Protein AF-A0A4Q1T9Y0-F1 (afdb_monomer)

Nearest PDB structures (foldseek):
  7oom-assembly1_B  TM=3.295E-01  e=4.538E+00  Trichonephila clavipes

Sequence (172 aa):
METASAEEPRERSEAGQNTQLIVLEKEHQRFYDKLRSKVEEFLKKQTGDKADSAAKYILLAPDLFVLFARLLQDKRVPTKSKAMAGVVVAYFLSPLDVMPEILLGPIGFLDDIILAAYALSRMMNEVDKHVLLEHWNGEADLLETVQELLKKAEELVDNKVLGTIKNLLNKK

Secondary structure (DSSP, 8-state):
-------------------------THHHHHHHHHHHHHHHHHHHHHGGGHHHHHHHHTHHHHHHHHHHHHHH-TTS-HHHHHHHHHHHHHHT-HHHHHHHHHHGGGTHHHHHHHHHHHHHHHTTTS-HHHHHHH---SS-HHHHHHHHHHHHHHHHHHHHHHHHHHHHT--

Foldseek 3Di:
DDDDDDDDDDDDDPPPDPPPPCPDDPPVVVVLVVVLVVLVVVLVVPPPPNSPVLNVQSSVLSQLLQLLVVLLVDPQQDPVLNVLSVVLNCCVVPPVLVVCCVPPPSVSCLVSSLSSLVSVVVSPVRGDPVSSVVRGDDPDDPVVSSVVSNVVVVVVCCVVVVVVVVVVVVPD

Radius of gyration: 23.86 Å; Cα contacts (8 Å, |Δi|>4): 96; chains: 1; bounding box: 34×90×77 Å

Structure (mmCIF, N/CA/C/O backbone):
data_AF-A0A4Q1T9Y0-F1
#
_entry.id   AF-A0A4Q1T9Y0-F1
#
loop_
_atom_site.group_PDB
_atom_site.id
_atom_site.type_symbol
_atom_site.label_atom_id
_atom_site.label_alt_id
_atom_site.label_comp_id
_atom_site.label_asym_id
_atom_site.label_entity_id
_atom_site.label_seq_id
_atom_site.pdbx_PDB_ins_code
_atom_site.Cartn_x
_atom_site.Cartn_y
_atom_site.Cartn_z
_atom_site.occupancy
_atom_site.B_iso_or_equiv
_atom_site.auth_seq_id
_atom_site.auth_comp_id
_atom_site.auth_asym_id
_atom_site.auth_atom_id
_atom_site.pdbx_PDB_model_num
ATOM 1 N N . MET A 1 1 ? 14.152 -50.726 55.655 1.00 41.22 1 MET A N 1
ATOM 2 C CA . MET A 1 1 ? 13.485 -50.813 54.340 1.00 41.22 1 MET A CA 1
ATOM 3 C C . MET A 1 1 ? 12.337 -49.820 54.378 1.00 41.22 1 MET A C 1
ATOM 5 O O . MET A 1 1 ? 11.237 -50.188 54.741 1.00 41.22 1 MET A O 1
ATOM 9 N N . GLU A 1 2 ? 12.560 -48.511 54.313 1.00 45.62 2 GLU A N 1
ATOM 10 C CA . GLU A 1 2 ? 13.298 -47.760 53.286 1.00 45.62 2 GLU A CA 1
ATOM 11 C C . GLU A 1 2 ? 12.720 -48.029 51.898 1.00 45.62 2 GLU A C 1
ATOM 13 O O . GLU A 1 2 ? 13.046 -49.029 51.273 1.00 45.62 2 GLU A O 1
ATOM 18 N N . THR A 1 3 ? 11.794 -47.170 51.480 1.00 43.53 3 THR A N 1
ATOM 19 C CA . THR A 1 3 ? 12.000 -46.288 50.325 1.00 43.53 3 THR A CA 1
ATOM 20 C C . THR A 1 3 ? 11.179 -45.020 50.550 1.00 43.53 3 THR A C 1
ATOM 22 O O . THR A 1 3 ? 9.958 -45.050 50.676 1.00 43.53 3 THR A O 1
ATOM 25 N N . ALA A 1 4 ? 11.891 -43.906 50.677 1.00 47.66 4 ALA A N 1
ATOM 26 C CA . ALA A 1 4 ? 11.356 -42.578 50.455 1.00 47.66 4 ALA A CA 1
ATOM 27 C C . ALA A 1 4 ? 11.192 -42.378 48.942 1.00 47.66 4 ALA A C 1
ATOM 29 O O . ALA A 1 4 ? 12.059 -42.791 48.172 1.00 47.66 4 ALA A O 1
ATOM 30 N N . SER A 1 5 ? 10.128 -41.708 48.511 1.00 47.19 5 SER A N 1
ATOM 31 C CA . SER A 1 5 ? 10.157 -40.983 47.244 1.00 47.19 5 SER A CA 1
ATOM 32 C C . SER A 1 5 ? 9.305 -39.732 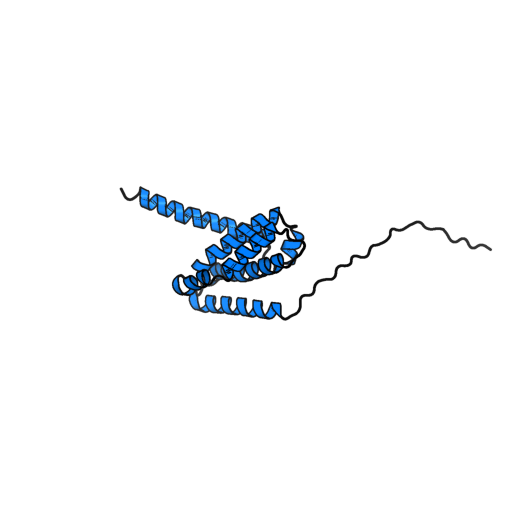47.391 1.00 47.19 5 SER A C 1
ATOM 34 O O . SER A 1 5 ? 8.177 -39.787 47.877 1.00 47.19 5 SER A O 1
ATOM 36 N N . ALA A 1 6 ? 9.949 -38.610 47.106 1.00 47.31 6 ALA A N 1
ATOM 37 C CA . ALA A 1 6 ? 9.545 -37.261 47.430 1.00 47.31 6 ALA A CA 1
ATOM 38 C C . ALA A 1 6 ? 8.305 -36.810 46.645 1.00 47.31 6 ALA A C 1
ATOM 40 O O . ALA A 1 6 ? 8.178 -37.078 45.453 1.00 47.31 6 ALA A O 1
ATOM 41 N N . GLU A 1 7 ? 7.426 -36.066 47.315 1.00 51.16 7 GLU A N 1
ATOM 42 C CA . GLU A 1 7 ? 6.517 -35.137 46.648 1.00 51.16 7 GLU A CA 1
ATOM 43 C C . GLU A 1 7 ? 7.344 -33.969 46.095 1.00 51.16 7 GLU A C 1
ATOM 45 O O . GLU A 1 7 ? 7.896 -33.176 46.859 1.00 51.16 7 GLU A O 1
ATOM 50 N N . GLU A 1 8 ? 7.428 -33.865 44.769 1.00 53.47 8 GLU A N 1
ATOM 51 C CA . GLU A 1 8 ? 7.891 -32.660 44.077 1.00 53.47 8 GLU A CA 1
ATOM 52 C C . GLU A 1 8 ? 6.714 -31.802 43.564 1.00 53.47 8 GLU A C 1
ATOM 54 O O . GLU A 1 8 ? 5.598 -32.305 43.386 1.00 53.47 8 GLU A O 1
ATOM 59 N N . PRO A 1 9 ? 6.923 -30.482 43.381 1.00 43.16 9 PRO A N 1
ATOM 60 C CA . PRO A 1 9 ? 5.871 -29.472 43.368 1.00 43.16 9 PRO A CA 1
ATOM 61 C C . PRO A 1 9 ? 5.271 -29.198 41.981 1.00 43.16 9 PRO A C 1
ATOM 63 O O . PRO A 1 9 ? 5.851 -29.462 40.937 1.00 43.16 9 PRO A O 1
ATOM 66 N N . ARG A 1 10 ? 4.092 -28.569 42.018 1.00 53.44 10 ARG A N 1
ATOM 67 C CA . ARG A 1 10 ? 3.258 -28.094 40.902 1.00 53.44 10 ARG A CA 1
ATOM 68 C C . ARG A 1 10 ? 4.036 -27.362 39.792 1.00 53.44 10 ARG A C 1
ATOM 70 O O . ARG A 1 10 ? 4.512 -26.252 40.024 1.00 53.44 10 ARG A O 1
ATOM 77 N N . GLU A 1 11 ? 3.937 -27.858 38.558 1.00 47.44 11 GLU A N 1
ATOM 78 C CA . GLU A 1 11 ? 4.193 -27.083 37.336 1.00 47.44 11 GLU A CA 1
ATOM 79 C C . GLU A 1 11 ? 2.941 -27.009 36.440 1.00 47.44 11 GLU A C 1
ATOM 81 O O . GLU A 1 11 ? 2.478 -27.973 35.841 1.00 47.44 11 GLU A O 1
ATOM 86 N N . ARG A 1 12 ? 2.336 -25.814 36.490 1.00 42.94 12 ARG A N 1
ATOM 87 C CA . ARG A 1 12 ? 1.710 -25.018 35.421 1.00 42.94 12 ARG A CA 1
ATOM 88 C C . ARG A 1 12 ? 1.217 -25.771 34.172 1.00 42.94 12 ARG A C 1
ATOM 90 O O . ARG A 1 12 ? 1.999 -26.260 33.372 1.00 42.94 12 ARG A O 1
ATOM 97 N N . SER A 1 13 ? -0.099 -25.712 33.937 1.00 46.12 13 SER A N 1
ATOM 98 C CA . SER A 1 13 ? -0.710 -26.154 32.681 1.00 46.12 13 SER A CA 1
ATOM 99 C C . SER A 1 13 ? -0.141 -25.373 31.493 1.00 46.12 13 SER A C 1
ATOM 101 O O . SER A 1 13 ? -0.436 -24.187 31.310 1.00 46.12 13 SER A O 1
ATOM 103 N N . GLU A 1 14 ? 0.644 -26.051 30.671 1.00 47.94 14 GLU A N 1
ATOM 104 C CA . GLU A 1 14 ? 1.028 -25.584 29.349 1.00 47.94 14 GLU A CA 1
ATOM 105 C C . GLU A 1 14 ? -0.174 -25.742 28.415 1.00 47.94 14 GLU A C 1
ATOM 107 O O . GLU A 1 14 ? -0.453 -26.805 27.863 1.00 47.94 14 GLU A O 1
ATOM 112 N N . ALA A 1 15 ? -0.929 -24.655 28.258 1.00 41.44 15 ALA A N 1
ATOM 113 C CA . ALA A 1 15 ? -1.828 -24.476 27.130 1.00 41.44 15 ALA A CA 1
ATOM 114 C C . ALA A 1 15 ? -0.967 -24.336 25.864 1.00 41.44 15 ALA A C 1
ATOM 116 O O . ALA A 1 15 ? -0.628 -23.231 25.438 1.00 41.44 15 ALA A O 1
ATOM 117 N N . GLY A 1 16 ? -0.558 -25.486 25.322 1.00 39.12 16 GLY A N 1
ATOM 118 C CA . GLY A 1 16 ? 0.176 -25.625 24.072 1.00 39.12 16 GLY A CA 1
ATOM 119 C C . GLY A 1 16 ? -0.582 -24.943 22.943 1.00 39.12 16 GLY A C 1
ATOM 120 O O . GLY A 1 16 ? -1.723 -25.273 22.621 1.00 39.12 16 GLY A O 1
ATOM 121 N N . GLN A 1 17 ? 0.071 -23.924 22.410 1.00 39.16 17 GLN A N 1
ATOM 122 C CA . GLN A 1 17 ? -0.456 -22.948 21.487 1.00 39.16 17 GLN A CA 1
ATOM 123 C C . GLN A 1 17 ? -0.874 -23.618 20.182 1.00 39.16 17 GLN A C 1
ATOM 125 O O . GLN A 1 17 ? -0.095 -24.263 19.483 1.00 39.16 17 GLN A O 1
ATOM 130 N N . ASN A 1 18 ? -2.145 -23.421 19.868 1.00 38.53 18 ASN A N 1
ATOM 131 C CA . ASN A 1 18 ? -2.803 -23.794 18.634 1.00 38.53 18 ASN A CA 1
ATOM 132 C C . ASN A 1 18 ? -2.348 -22.834 17.518 1.00 38.53 18 ASN A C 1
ATOM 134 O O . ASN A 1 18 ? -3.132 -22.027 17.026 1.00 38.53 18 ASN A O 1
ATOM 138 N N . THR A 1 19 ? -1.067 -22.862 17.150 1.00 42.31 19 THR A N 1
ATOM 139 C CA . THR A 1 19 ? -0.569 -22.129 15.982 1.00 42.31 19 THR A CA 1
ATOM 140 C C . THR A 1 19 ? -0.721 -23.042 14.779 1.00 42.31 19 THR A C 1
ATOM 142 O O . THR A 1 19 ? 0.228 -23.671 14.313 1.00 42.31 19 THR A O 1
ATOM 145 N N . GLN A 1 20 ? -1.955 -23.138 14.280 1.00 33.84 20 GLN A N 1
ATOM 146 C CA . GLN A 1 20 ? -2.166 -23.537 12.897 1.00 33.84 20 GLN A CA 1
ATOM 147 C C . GLN A 1 20 ? -1.491 -22.476 12.029 1.00 33.84 20 GLN A C 1
ATOM 149 O O . GLN A 1 20 ? -2.067 -21.431 11.739 1.00 33.84 20 GLN A O 1
ATOM 154 N N . LEU A 1 21 ? -0.235 -22.732 11.661 1.00 39.44 21 LEU A N 1
ATOM 155 C CA . LEU A 1 21 ? 0.394 -22.112 10.509 1.00 39.44 21 LEU A CA 1
ATOM 156 C C . LEU A 1 21 ? -0.559 -22.338 9.338 1.00 39.44 21 LEU A C 1
ATOM 158 O O . LEU A 1 21 ? -0.695 -23.459 8.845 1.00 39.44 21 LEU A O 1
ATOM 162 N N . ILE A 1 22 ? -1.256 -21.279 8.932 1.00 44.31 22 ILE A N 1
ATOM 163 C CA . ILE A 1 22 ? -2.024 -21.262 7.695 1.00 44.31 22 ILE A CA 1
ATOM 164 C C . ILE A 1 22 ? -0.984 -21.293 6.572 1.00 44.31 22 ILE A C 1
ATOM 166 O O . ILE A 1 22 ? -0.561 -20.268 6.046 1.00 44.31 22 ILE A O 1
ATOM 170 N N . VAL A 1 23 ? -0.508 -22.494 6.250 1.00 45.06 23 VAL A N 1
ATOM 171 C CA . VAL A 1 23 ? 0.246 -22.764 5.032 1.00 45.06 23 VAL A CA 1
ATOM 172 C C . VAL A 1 23 ? -0.753 -22.600 3.896 1.00 45.06 23 VAL A C 1
ATOM 174 O O . VAL A 1 23 ? -1.585 -23.473 3.654 1.00 45.06 23 VAL A O 1
ATOM 177 N N . LEU A 1 24 ? -0.725 -21.432 3.257 1.00 50.72 24 LEU A N 1
ATOM 178 C CA . LEU A 1 24 ? -1.627 -21.122 2.159 1.00 50.72 24 LEU A CA 1
ATOM 179 C C . LEU A 1 24 ? -1.365 -22.033 0.958 1.00 50.72 24 LEU A C 1
ATOM 181 O O . LEU A 1 24 ? -0.237 -22.314 0.550 1.00 50.72 24 LEU A O 1
ATOM 185 N N . GLU A 1 25 ? -2.481 -22.466 0.399 1.00 49.62 25 GLU A N 1
ATOM 186 C CA . GLU A 1 25 ? -2.636 -23.289 -0.782 1.00 49.62 25 GLU A CA 1
ATOM 187 C C . GLU A 1 25 ? -1.891 -22.688 -1.991 1.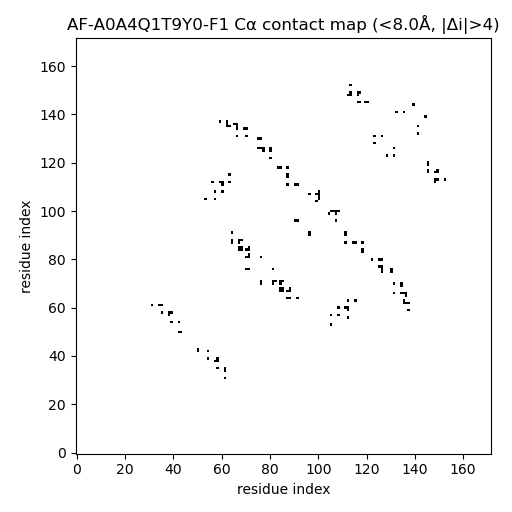00 49.62 25 GLU A C 1
ATOM 189 O O . GLU A 1 25 ? -2.043 -21.510 -2.327 1.00 49.62 25 GLU A O 1
ATOM 194 N N . LYS A 1 26 ? -1.078 -23.526 -2.653 1.00 46.28 26 LYS A N 1
ATOM 195 C CA . LYS A 1 26 ? -0.114 -23.215 -3.734 1.00 46.28 26 LYS A CA 1
ATOM 196 C C . LYS A 1 26 ? -0.692 -22.507 -4.974 1.00 46.28 26 LYS A C 1
ATOM 198 O O . LYS A 1 26 ? 0.048 -22.225 -5.916 1.00 46.28 26 LYS A O 1
ATOM 203 N N . GLU A 1 27 ? -1.996 -22.266 -5.031 1.00 47.31 27 GLU A N 1
ATOM 204 C CA . GLU A 1 27 ? -2.665 -21.701 -6.202 1.00 47.31 27 GLU A CA 1
ATOM 205 C C . GLU A 1 27 ? -2.526 -20.170 -6.284 1.00 47.31 27 GLU A C 1
ATOM 207 O O . GLU A 1 27 ? -2.294 -19.631 -7.366 1.00 47.31 27 GLU A O 1
ATOM 212 N N . HIS A 1 28 ? -2.539 -19.469 -5.143 1.00 49.53 28 HIS A N 1
ATOM 213 C CA . HIS A 1 28 ? -2.480 -18.001 -5.099 1.00 49.53 28 HIS A CA 1
ATOM 214 C C . HIS A 1 28 ? -1.084 -17.430 -5.397 1.00 49.53 28 HIS A C 1
ATOM 216 O O . HIS A 1 28 ? -0.976 -16.368 -6.010 1.00 49.53 28 HIS A O 1
ATOM 222 N N . GLN A 1 29 ? -0.013 -18.156 -5.045 1.00 55.81 29 GLN A N 1
ATOM 223 C CA . GLN A 1 29 ? 1.364 -17.788 -5.414 1.00 55.81 29 GLN A CA 1
ATOM 224 C C . GLN A 1 29 ? 1.519 -17.697 -6.939 1.00 55.81 29 GLN A C 1
ATOM 226 O O . GLN A 1 29 ? 2.043 -16.719 -7.457 1.00 55.81 29 GLN A O 1
ATOM 231 N N . ARG A 1 30 ? 0.922 -18.640 -7.683 1.00 60.97 30 ARG A N 1
ATOM 232 C CA . ARG A 1 30 ? 1.048 -18.710 -9.148 1.00 60.97 30 ARG A CA 1
ATOM 233 C C . ARG A 1 30 ? 0.461 -17.507 -9.878 1.00 60.97 30 ARG A C 1
ATOM 235 O O . ARG A 1 30 ? 0.917 -17.203 -10.977 1.00 60.97 30 ARG A O 1
ATOM 242 N N . PHE A 1 31 ? -0.587 -16.880 -9.347 1.00 60.41 31 PHE A N 1
ATOM 243 C CA . PHE A 1 31 ? -1.164 -15.684 -9.963 1.00 60.41 31 PHE A CA 1
ATOM 244 C C . PHE A 1 31 ? -0.244 -14.477 -9.768 1.00 60.41 31 PHE A C 1
ATOM 246 O O . PHE A 1 31 ? 0.058 -13.773 -10.730 1.00 60.41 31 PHE A O 1
ATOM 253 N N . TYR A 1 32 ? 0.250 -14.299 -8.543 1.00 60.84 32 TYR A N 1
ATOM 254 C CA . TYR A 1 32 ? 1.185 -13.235 -8.197 1.00 60.84 32 TYR A CA 1
ATOM 255 C C . TYR A 1 32 ? 2.503 -13.362 -8.967 1.00 60.84 32 TYR A C 1
ATOM 257 O O . TYR A 1 32 ? 2.920 -12.399 -9.604 1.00 60.84 32 TYR A O 1
ATOM 265 N N . ASP A 1 33 ? 3.097 -14.557 -9.011 1.00 67.00 33 ASP A N 1
ATOM 266 C CA . ASP A 1 33 ? 4.357 -14.794 -9.723 1.00 67.00 33 ASP A CA 1
ATOM 267 C C . ASP A 1 33 ? 4.224 -14.419 -11.203 1.00 67.00 33 ASP A C 1
ATOM 269 O O . ASP A 1 33 ? 5.127 -13.832 -11.797 1.00 67.00 33 ASP A O 1
ATOM 273 N N . LYS A 1 34 ? 3.059 -14.698 -11.802 1.00 66.56 34 LYS A N 1
ATOM 274 C CA . LYS A 1 34 ? 2.744 -14.312 -13.183 1.00 66.56 34 LYS A CA 1
ATOM 275 C C . LYS A 1 34 ? 2.563 -12.806 -13.344 1.00 66.56 34 LYS A C 1
ATOM 277 O O . LYS A 1 34 ? 2.993 -12.271 -14.363 1.00 66.56 34 LYS A O 1
ATOM 282 N N . LEU A 1 35 ? 1.904 -12.136 -12.398 1.00 65.62 35 LEU A N 1
ATOM 283 C CA . LEU A 1 35 ? 1.713 -10.686 -12.435 1.00 65.62 35 LEU A CA 1
ATOM 284 C C . LEU A 1 35 ? 3.058 -9.966 -12.303 1.00 65.62 35 LEU A C 1
ATOM 286 O O . LEU A 1 35 ? 3.406 -9.176 -13.177 1.00 65.62 35 LEU A O 1
ATOM 290 N N . ARG A 1 36 ? 3.846 -10.319 -11.282 1.00 67.81 36 ARG A N 1
ATOM 291 C CA . ARG A 1 36 ? 5.193 -9.789 -11.055 1.00 67.81 36 ARG A CA 1
ATOM 292 C C . ARG A 1 36 ? 6.090 -10.007 -12.269 1.00 67.81 36 ARG A C 1
ATOM 294 O O . ARG A 1 36 ? 6.658 -9.049 -12.776 1.00 67.81 36 ARG A O 1
ATOM 301 N N . SER A 1 37 ? 6.122 -11.227 -12.809 1.00 67.19 37 SER A N 1
ATOM 302 C CA . SER A 1 37 ? 6.934 -11.547 -13.993 1.00 67.19 37 SER A CA 1
ATOM 303 C C . SER A 1 37 ? 6.555 -10.707 -15.220 1.00 67.19 37 SER A C 1
ATOM 305 O O . SER A 1 37 ? 7.433 -10.237 -15.937 1.00 67.19 37 SER A O 1
ATOM 307 N N . LYS A 1 38 ? 5.255 -10.472 -15.459 1.00 66.38 38 LYS A N 1
ATOM 308 C CA . LYS A 1 38 ? 4.788 -9.613 -16.563 1.00 66.38 38 LYS A CA 1
ATOM 309 C C . LYS A 1 38 ? 5.181 -8.151 -16.370 1.00 66.38 38 LYS A C 1
ATOM 311 O O . LYS A 1 38 ? 5.550 -7.4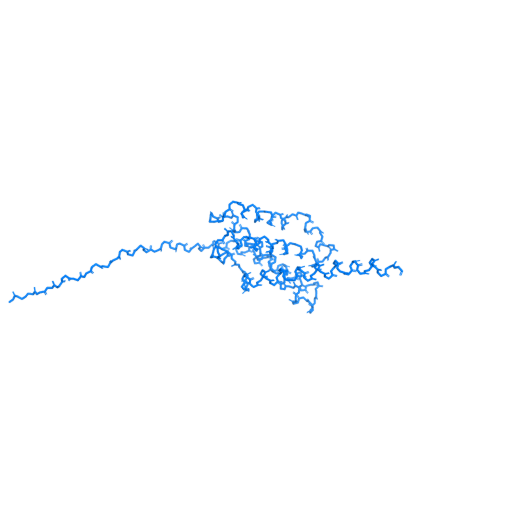92 -17.339 1.00 66.38 38 LYS A O 1
ATOM 316 N N . VAL A 1 39 ? 5.093 -7.653 -15.137 1.00 66.31 39 VAL A N 1
ATOM 317 C CA . VAL A 1 39 ? 5.505 -6.290 -14.783 1.00 66.31 39 VAL A CA 1
ATOM 318 C C . VAL A 1 39 ? 7.015 -6.131 -14.978 1.00 66.31 39 VAL A C 1
ATOM 320 O O . VAL A 1 39 ? 7.443 -5.210 -15.668 1.00 66.31 39 VAL A O 1
ATOM 323 N N . GLU A 1 40 ? 7.827 -7.061 -14.468 1.00 68.81 40 GLU A N 1
ATOM 324 C CA . GLU A 1 40 ? 9.284 -7.073 -14.669 1.00 68.81 40 GLU A CA 1
ATOM 325 C C . GLU A 1 40 ? 9.665 -7.096 -16.158 1.00 68.81 40 GLU A C 1
ATOM 327 O O . GLU A 1 40 ? 10.555 -6.360 -16.592 1.00 68.81 40 GLU A O 1
ATOM 332 N N . GLU A 1 41 ? 8.978 -7.912 -16.961 1.00 69.31 41 GLU A N 1
ATOM 333 C CA . GLU A 1 41 ? 9.204 -8.011 -18.405 1.00 69.31 41 GLU A CA 1
ATOM 334 C C . GLU A 1 41 ? 8.834 -6.712 -19.141 1.00 69.31 41 GLU A C 1
ATOM 336 O O . GLU A 1 41 ? 9.595 -6.236 -19.989 1.00 69.31 41 GLU A O 1
ATOM 341 N N . PHE A 1 42 ? 7.703 -6.093 -18.787 1.00 66.19 42 PHE A N 1
ATOM 342 C CA . PHE A 1 42 ? 7.281 -4.805 -19.339 1.00 66.19 42 PHE A CA 1
ATOM 343 C C . PHE A 1 42 ? 8.289 -3.690 -19.027 1.00 66.19 42 PHE A C 1
ATOM 345 O O . PHE A 1 42 ? 8.664 -2.925 -19.919 1.00 66.19 42 PHE A O 1
ATOM 352 N N . LEU A 1 43 ? 8.790 -3.641 -17.790 1.00 66.56 43 LEU A N 1
ATOM 353 C CA . LEU A 1 43 ? 9.788 -2.663 -17.354 1.00 66.56 43 LEU A CA 1
ATOM 354 C C . LEU A 1 43 ? 11.114 -2.826 -18.095 1.00 66.56 43 LEU A C 1
ATOM 356 O O . LEU A 1 43 ? 11.650 -1.854 -18.628 1.00 66.56 43 LEU A O 1
ATOM 360 N N . LYS A 1 44 ? 11.612 -4.062 -18.225 1.00 68.75 44 LYS A N 1
ATOM 361 C CA . LYS A 1 44 ? 12.822 -4.344 -19.015 1.00 68.75 44 LYS A CA 1
ATOM 362 C C . LYS A 1 44 ? 12.688 -3.883 -20.465 1.00 68.75 44 LYS A C 1
ATOM 364 O O . LYS A 1 44 ? 13.668 -3.443 -21.062 1.00 68.75 44 LYS A O 1
ATOM 369 N N . LYS A 1 45 ? 11.481 -3.958 -21.029 1.00 68.31 45 LYS A N 1
ATOM 370 C CA . LYS A 1 45 ? 11.204 -3.578 -22.417 1.00 68.31 45 LYS A CA 1
ATOM 371 C C . LYS A 1 45 ? 11.100 -2.063 -22.634 1.00 68.31 45 LYS A C 1
ATOM 373 O O . LYS A 1 45 ? 11.395 -1.610 -23.737 1.00 68.31 45 LYS A O 1
ATOM 378 N N . GLN A 1 46 ? 10.672 -1.289 -21.631 1.00 62.84 46 GLN A N 1
ATOM 379 C CA . GLN A 1 46 ? 10.344 0.134 -21.801 1.00 62.84 46 GLN A CA 1
ATOM 380 C C . GLN A 1 46 ? 11.425 1.108 -21.283 1.00 62.84 46 GLN A C 1
ATOM 382 O O . GLN A 1 46 ? 11.517 2.213 -21.817 1.00 62.84 46 GLN A O 1
ATOM 387 N N . THR A 1 47 ? 12.256 0.735 -20.295 1.00 52.88 47 THR A N 1
ATOM 388 C CA . THR A 1 47 ? 13.084 1.716 -19.545 1.00 52.88 47 THR A CA 1
ATOM 389 C C . THR A 1 47 ? 14.616 1.556 -19.582 1.00 52.88 47 THR A C 1
ATOM 391 O O . THR A 1 47 ? 15.301 2.480 -19.135 1.00 52.88 47 THR A O 1
ATOM 394 N N . GLY A 1 48 ? 15.195 0.481 -20.139 1.00 63.41 48 GLY A N 1
ATOM 395 C CA . GLY A 1 48 ? 16.667 0.307 -20.203 1.00 63.41 48 GLY A CA 1
ATOM 396 C C . GLY A 1 48 ? 17.365 0.439 -18.830 1.00 63.41 48 GLY A C 1
ATOM 397 O O . GLY A 1 48 ? 16.757 0.130 -17.814 1.00 63.41 48 GLY A O 1
ATOM 398 N N . ASP A 1 49 ? 18.601 0.955 -18.750 1.00 54.56 49 ASP A N 1
ATOM 399 C CA . ASP A 1 49 ? 19.375 1.076 -17.485 1.00 54.56 49 ASP A CA 1
ATOM 400 C C . ASP A 1 49 ? 18.748 2.003 -16.415 1.00 54.56 49 ASP A C 1
ATOM 402 O O . ASP A 1 49 ? 19.123 1.957 -15.245 1.00 54.56 49 ASP A O 1
ATOM 406 N N . LYS A 1 50 ? 17.758 2.839 -16.770 1.00 53.16 50 LYS A N 1
ATOM 407 C CA . LYS A 1 50 ? 16.971 3.623 -15.792 1.00 53.16 50 LYS A CA 1
ATOM 408 C C . LYS A 1 50 ? 15.840 2.809 -15.147 1.00 53.16 50 LYS A C 1
ATOM 410 O O . LYS A 1 50 ? 15.129 3.336 -14.287 1.00 53.16 50 LYS A O 1
ATOM 415 N N . ALA A 1 51 ? 15.667 1.548 -15.547 1.00 56.53 51 ALA A N 1
ATOM 416 C CA . ALA A 1 51 ? 14.656 0.651 -15.010 1.00 56.53 51 ALA A CA 1
ATOM 417 C C . ALA A 1 51 ? 14.890 0.315 -13.537 1.00 56.53 51 ALA A C 1
ATOM 419 O O . ALA A 1 51 ? 13.906 0.196 -12.827 1.00 56.53 51 ALA A O 1
ATOM 420 N N . ASP A 1 52 ? 16.128 0.249 -13.041 1.00 60.34 52 ASP A N 1
ATOM 421 C CA . ASP A 1 52 ? 16.398 -0.238 -11.675 1.00 60.34 52 ASP A CA 1
ATOM 422 C C . ASP A 1 52 ? 15.677 0.562 -10.583 1.00 60.34 52 ASP A C 1
ATOM 424 O O . ASP A 1 52 ? 15.078 0.001 -9.666 1.00 60.34 52 ASP A O 1
ATOM 428 N N . SER A 1 53 ? 15.669 1.892 -10.702 1.00 61.84 53 SER A N 1
ATOM 429 C CA . SER A 1 53 ? 15.005 2.741 -9.709 1.00 61.84 53 SER A CA 1
ATOM 430 C C . SER A 1 53 ? 13.485 2.716 -9.842 1.00 61.84 53 SER A C 1
ATOM 432 O O . SER A 1 53 ? 12.801 2.665 -8.829 1.00 61.84 53 SER A O 1
ATOM 434 N N . ALA A 1 54 ? 12.937 2.740 -11.060 1.00 63.41 54 ALA A N 1
ATOM 435 C CA . ALA A 1 54 ? 11.488 2.708 -11.271 1.00 63.41 54 ALA A CA 1
ATOM 436 C C . ALA A 1 54 ? 10.895 1.317 -10.990 1.00 63.41 54 ALA A C 1
ATOM 438 O O . ALA A 1 54 ? 9.812 1.209 -10.422 1.00 63.41 54 ALA A O 1
ATOM 439 N N . ALA A 1 55 ? 11.631 0.256 -11.322 1.00 67.44 55 ALA A N 1
ATOM 440 C CA . ALA A 1 55 ? 11.232 -1.124 -11.103 1.00 67.44 55 ALA A CA 1
ATOM 441 C C . ALA A 1 55 ? 11.047 -1.426 -9.622 1.00 67.44 55 ALA A C 1
ATOM 443 O O . ALA A 1 55 ? 10.045 -2.038 -9.276 1.00 67.44 55 ALA A O 1
ATOM 444 N N . LYS A 1 56 ? 11.921 -0.919 -8.739 1.00 70.31 56 LYS A N 1
ATOM 445 C CA . LYS A 1 56 ? 11.747 -1.081 -7.287 1.00 70.31 56 LYS A CA 1
ATOM 446 C C . LYS A 1 56 ? 10.353 -0.637 -6.820 1.00 70.31 56 LYS A C 1
ATOM 448 O O . LYS A 1 56 ? 9.716 -1.357 -6.064 1.00 70.31 56 LYS A O 1
ATOM 453 N N . TYR A 1 57 ? 9.863 0.517 -7.278 1.00 69.62 57 TYR A N 1
ATOM 454 C CA . TYR A 1 57 ? 8.551 1.032 -6.853 1.00 69.62 57 TYR A CA 1
ATOM 455 C C . TYR A 1 57 ? 7.395 0.359 -7.588 1.00 69.62 57 TYR A C 1
ATOM 457 O O . TYR A 1 57 ? 6.364 0.084 -6.990 1.00 69.62 57 TYR A O 1
ATOM 465 N N . ILE A 1 58 ? 7.561 0.046 -8.869 1.00 70.00 58 ILE A N 1
ATOM 466 C CA . ILE A 1 58 ? 6.490 -0.568 -9.660 1.00 70.00 58 ILE A CA 1
ATOM 467 C C . ILE A 1 58 ? 6.257 -2.023 -9.232 1.00 70.00 58 ILE A C 1
ATOM 469 O O . ILE A 1 58 ? 5.117 -2.473 -9.182 1.00 70.00 58 ILE A O 1
ATOM 473 N N . LEU A 1 59 ? 7.309 -2.741 -8.830 1.00 74.38 59 LEU A N 1
ATOM 474 C CA . LEU A 1 59 ? 7.193 -4.082 -8.245 1.00 74.38 59 LEU A CA 1
ATOM 475 C C . LEU A 1 59 ? 6.565 -4.078 -6.851 1.00 74.38 59 LEU A C 1
ATOM 477 O O . LEU A 1 59 ? 6.104 -5.111 -6.379 1.00 74.38 59 LEU A O 1
ATOM 481 N N . LEU A 1 60 ? 6.470 -2.908 -6.233 1.00 77.06 60 LEU A N 1
ATOM 482 C CA . LEU A 1 60 ? 5.841 -2.715 -4.939 1.00 77.06 60 LEU A CA 1
ATOM 483 C C . LEU A 1 60 ? 4.308 -2.672 -5.034 1.00 77.06 60 LEU A C 1
ATOM 485 O O . LEU A 1 60 ? 3.619 -3.038 -4.084 1.00 77.06 60 LEU A O 1
ATOM 489 N N . ALA A 1 61 ? 3.759 -2.282 -6.188 1.00 77.62 61 ALA A N 1
ATOM 490 C CA . ALA A 1 61 ? 2.319 -2.279 -6.440 1.00 77.62 61 ALA A CA 1
ATOM 491 C C . ALA A 1 61 ? 1.667 -3.672 -6.282 1.00 77.62 61 ALA A C 1
ATOM 493 O O . ALA A 1 61 ? 0.717 -3.787 -5.503 1.00 77.62 61 ALA A O 1
ATOM 494 N N . PRO A 1 62 ? 2.156 -4.757 -6.926 1.00 77.50 62 PRO A N 1
ATOM 495 C CA . PRO A 1 62 ? 1.580 -6.086 -6.726 1.00 77.50 62 PRO A CA 1
ATOM 496 C C . PRO A 1 62 ? 1.750 -6.600 -5.286 1.00 77.50 62 PRO A C 1
ATOM 498 O O . PRO A 1 62 ? 0.861 -7.295 -4.792 1.00 77.50 62 PRO A O 1
ATOM 501 N N . ASP A 1 63 ? 2.832 -6.234 -4.588 1.00 83.56 63 ASP A N 1
ATOM 502 C CA . ASP A 1 63 ? 3.035 -6.587 -3.174 1.00 83.56 63 ASP A CA 1
ATOM 503 C C . ASP A 1 63 ? 1.988 -5.927 -2.272 1.00 83.56 63 ASP A C 1
ATOM 505 O O . ASP A 1 63 ? 1.361 -6.589 -1.438 1.00 83.56 63 ASP A O 1
ATOM 509 N N . LEU A 1 64 ? 1.750 -4.629 -2.479 1.00 85.75 64 LEU A N 1
ATOM 510 C CA . LEU A 1 64 ? 0.731 -3.862 -1.768 1.00 85.75 64 LEU A CA 1
ATOM 511 C C . LEU A 1 64 ? -0.673 -4.387 -2.079 1.00 85.75 64 LEU A C 1
ATOM 513 O O . LEU A 1 64 ? -1.455 -4.610 -1.156 1.00 85.75 64 LEU A O 1
ATOM 517 N N . PHE A 1 65 ? -0.986 -4.659 -3.347 1.00 86.19 65 PHE A N 1
ATOM 518 C CA . PHE A 1 65 ? -2.271 -5.237 -3.741 1.00 86.19 65 PHE A CA 1
ATOM 519 C C . PHE A 1 65 ? -2.567 -6.536 -2.979 1.00 86.19 65 PHE A C 1
ATOM 521 O O . PHE A 1 65 ? -3.640 -6.686 -2.390 1.00 86.19 65 PHE A O 1
ATOM 528 N N . VAL A 1 66 ? -1.603 -7.462 -2.941 1.00 85.31 66 VAL A N 1
ATOM 529 C CA . VAL A 1 66 ? -1.756 -8.742 -2.236 1.00 85.31 66 VAL A CA 1
ATOM 530 C C . VAL A 1 66 ? -1.916 -8.531 -0.733 1.00 85.31 66 VAL A C 1
ATOM 532 O O . VAL A 1 66 ? -2.782 -9.164 -0.124 1.00 85.31 66 VAL A O 1
ATOM 535 N N . LEU A 1 67 ? -1.130 -7.632 -0.139 1.00 90.19 67 LEU A N 1
ATOM 536 C CA . LEU A 1 67 ? -1.267 -7.268 1.269 1.00 90.19 67 LEU A CA 1
ATOM 537 C C . LEU A 1 67 ? -2.702 -6.810 1.574 1.00 90.19 67 LEU A C 1
ATOM 539 O O . LEU A 1 67 ? -3.354 -7.370 2.455 1.00 90.19 67 LEU A O 1
ATOM 543 N N . PHE A 1 68 ? -3.233 -5.842 0.823 1.00 90.56 68 PHE A N 1
ATOM 544 C CA . PHE A 1 68 ? -4.588 -5.331 1.048 1.00 90.56 68 PHE A CA 1
ATOM 545 C C . PHE A 1 68 ? -5.672 -6.384 0.791 1.00 90.56 68 PHE A C 1
ATOM 547 O O . PHE A 1 68 ? -6.622 -6.487 1.572 1.00 90.56 68 PHE A O 1
ATOM 554 N N . ALA A 1 69 ? -5.513 -7.214 -0.244 1.00 88.31 69 ALA A N 1
ATOM 555 C CA . ALA A 1 69 ? -6.429 -8.315 -0.529 1.00 88.31 69 ALA A CA 1
ATOM 556 C C . ALA A 1 69 ? -6.496 -9.326 0.630 1.00 88.31 69 ALA A C 1
ATOM 558 O O . ALA A 1 69 ? -7.582 -9.779 0.997 1.00 88.31 69 ALA A O 1
ATOM 559 N N . ARG A 1 70 ? -5.360 -9.639 1.265 1.00 88.50 70 ARG A N 1
ATOM 560 C CA . ARG A 1 70 ? -5.316 -10.522 2.442 1.00 88.50 70 ARG A CA 1
ATOM 561 C C . ARG A 1 70 ? -5.910 -9.870 3.685 1.00 88.50 70 ARG A C 1
ATOM 563 O O . ARG A 1 70 ? -6.689 -10.501 4.399 1.00 88.50 70 ARG A O 1
ATOM 570 N N . LEU A 1 71 ? -5.617 -8.590 3.914 1.00 90.88 71 LEU A N 1
ATOM 571 C CA . LEU A 1 71 ? -6.160 -7.841 5.051 1.00 90.88 71 LEU A CA 1
ATOM 572 C C . LEU A 1 71 ? -7.691 -7.718 4.999 1.00 90.88 71 LEU A C 1
ATOM 574 O O . LEU A 1 71 ? -8.348 -7.731 6.041 1.00 90.88 71 LEU A O 1
ATOM 578 N N . LEU A 1 72 ? -8.285 -7.670 3.802 1.00 90.19 72 LEU A N 1
ATOM 579 C CA . LEU A 1 72 ? -9.741 -7.745 3.632 1.00 90.19 72 LEU A CA 1
ATOM 580 C C . LEU A 1 72 ? -10.332 -9.049 4.183 1.00 90.19 72 LEU A C 1
ATOM 582 O O . LEU A 1 72 ? -11.408 -9.047 4.798 1.00 90.19 72 LEU A O 1
ATOM 586 N N . GLN A 1 73 ? -9.627 -10.161 3.991 1.00 90.56 73 GLN A N 1
ATOM 587 C CA . GLN A 1 73 ? -10.084 -11.491 4.387 1.00 90.56 73 GLN A CA 1
ATOM 588 C C . GLN A 1 73 ? -9.812 -11.800 5.868 1.00 90.56 73 GLN A C 1
ATOM 590 O O . GLN A 1 73 ? -10.560 -12.568 6.477 1.00 90.56 73 GLN A O 1
ATOM 595 N N . ASP A 1 74 ? -8.819 -11.163 6.491 1.00 89.25 74 ASP A N 1
ATOM 596 C CA . ASP A 1 74 ? -8.450 -11.433 7.883 1.00 89.25 74 ASP A CA 1
ATOM 597 C C . ASP A 1 74 ? -9.490 -10.897 8.884 1.00 89.25 74 ASP A C 1
ATOM 599 O O . ASP A 1 74 ? -9.831 -9.716 8.902 1.00 89.25 74 ASP A O 1
ATOM 603 N N . LYS A 1 75 ? -10.029 -11.765 9.747 1.00 90.19 75 LYS A N 1
ATOM 604 C CA . LYS A 1 75 ? -11.054 -11.405 10.746 1.00 90.19 75 LYS A CA 1
ATOM 605 C C . LYS A 1 75 ? -10.536 -10.489 11.861 1.00 90.19 75 LYS A C 1
ATOM 607 O O . LYS A 1 75 ? -11.351 -9.835 12.504 1.00 90.19 75 LYS A O 1
ATOM 612 N N . ARG A 1 76 ? -9.220 -10.441 12.089 1.00 90.94 76 ARG A N 1
ATOM 613 C CA . ARG A 1 76 ? -8.561 -9.592 13.095 1.00 90.94 76 ARG A CA 1
ATOM 614 C C . ARG A 1 76 ? -8.512 -8.121 12.672 1.00 90.94 76 ARG A C 1
ATOM 616 O O . ARG A 1 76 ? -8.304 -7.257 13.515 1.00 90.94 76 ARG A O 1
ATOM 623 N N . VAL A 1 77 ? -8.716 -7.826 11.385 1.00 92.00 77 VAL A N 1
ATOM 624 C CA . VAL A 1 77 ? -8.703 -6.456 10.858 1.00 92.00 77 VAL A CA 1
ATOM 625 C C . VAL A 1 77 ? -10.058 -5.778 11.124 1.00 92.00 77 VAL A C 1
ATOM 627 O O . VAL A 1 77 ? -11.093 -6.315 10.712 1.00 92.00 77 VAL A O 1
ATOM 630 N N . PRO A 1 78 ? -10.096 -4.591 11.764 1.00 92.81 78 PRO A N 1
ATOM 631 C CA . PRO A 1 78 ? -11.335 -3.856 12.006 1.00 92.81 78 PRO A CA 1
ATOM 632 C C . PRO A 1 78 ? -12.073 -3.508 10.708 1.00 92.81 78 PRO A C 1
ATOM 634 O O . PRO A 1 78 ? -11.458 -3.174 9.696 1.00 92.81 78 PRO A O 1
ATOM 637 N N . THR A 1 79 ? -13.408 -3.492 10.739 1.00 92.81 79 THR A N 1
ATOM 638 C CA . THR A 1 79 ? -14.252 -3.236 9.554 1.00 92.81 79 THR A CA 1
ATOM 639 C C . THR A 1 79 ? -13.930 -1.917 8.851 1.00 92.81 79 THR A C 1
ATOM 641 O O . THR A 1 79 ? -13.970 -1.843 7.626 1.00 92.81 79 THR A O 1
ATOM 644 N N . LYS A 1 80 ? -13.570 -0.873 9.605 1.00 92.62 80 LYS A N 1
ATOM 645 C CA . LYS A 1 80 ? -13.163 0.424 9.046 1.00 92.62 80 LYS A CA 1
ATOM 646 C C . LYS A 1 80 ? -11.873 0.306 8.228 1.00 92.62 80 LYS A C 1
ATOM 648 O O . LYS A 1 80 ? -11.803 0.804 7.108 1.00 92.62 80 LYS A O 1
ATOM 653 N N . SER A 1 81 ? -10.880 -0.393 8.767 1.00 92.44 81 SER A N 1
ATOM 654 C CA . SER A 1 81 ? -9.606 -0.643 8.097 1.00 92.44 81 SER A CA 1
ATOM 655 C C . SER A 1 81 ? -9.797 -1.576 6.892 1.00 92.44 81 SER A C 1
ATOM 657 O O . SER A 1 81 ? -9.184 -1.359 5.851 1.00 92.44 81 SER A O 1
ATOM 659 N N . LYS A 1 82 ? -10.735 -2.534 6.965 1.00 92.75 82 LYS A N 1
ATOM 660 C CA . LYS A 1 82 ? -11.165 -3.331 5.803 1.00 92.75 82 LYS A CA 1
ATOM 661 C C . LYS A 1 82 ? -11.817 -2.490 4.717 1.00 92.75 82 LYS A C 1
ATOM 663 O O . LYS A 1 82 ? -11.510 -2.684 3.552 1.00 92.75 82 LYS A O 1
ATOM 668 N N . ALA A 1 83 ? -12.693 -1.552 5.069 1.00 93.81 83 ALA A N 1
ATOM 669 C CA . ALA A 1 83 ? -13.300 -0.666 4.081 1.00 93.81 83 ALA A CA 1
ATOM 670 C C . ALA A 1 83 ? -12.222 0.122 3.323 1.00 93.81 83 ALA A C 1
ATOM 672 O O . ALA A 1 83 ? -12.276 0.224 2.102 1.00 93.81 83 ALA A O 1
ATOM 673 N N . MET A 1 84 ? -11.197 0.598 4.034 1.00 92.06 84 MET A N 1
ATOM 674 C CA . MET A 1 84 ? -10.063 1.286 3.423 1.00 92.06 84 MET A CA 1
ATOM 675 C C . MET A 1 84 ? -9.225 0.362 2.529 1.00 92.06 84 MET A C 1
ATOM 677 O O . MET A 1 84 ? -8.917 0.737 1.403 1.00 92.06 84 MET A O 1
ATOM 681 N N . ALA A 1 85 ? -8.933 -0.862 2.978 1.00 91.25 85 ALA A N 1
ATOM 682 C CA . ALA A 1 85 ? -8.290 -1.878 2.144 1.00 91.25 85 ALA A CA 1
ATOM 683 C C . ALA A 1 85 ? -9.110 -2.190 0.880 1.00 91.25 85 ALA A C 1
ATOM 685 O O . ALA A 1 85 ? -8.555 -2.350 -0.201 1.00 91.25 85 ALA A O 1
ATOM 686 N N . GLY A 1 86 ? -10.438 -2.211 1.002 1.00 90.88 86 GLY A N 1
ATOM 687 C CA . GLY A 1 86 ? -11.369 -2.413 -0.104 1.00 90.88 86 GLY A CA 1
ATOM 688 C C . GLY A 1 86 ? -11.322 -1.286 -1.124 1.00 90.88 86 GLY A C 1
ATOM 689 O O . GLY A 1 86 ? -11.329 -1.565 -2.315 1.00 90.88 86 GLY A O 1
ATOM 690 N N . VAL A 1 87 ? -11.218 -0.034 -0.670 1.00 90.44 87 VAL A N 1
ATOM 691 C CA . VAL A 1 87 ? -11.027 1.125 -1.556 1.00 90.44 87 VAL A CA 1
ATOM 692 C C . VAL A 1 87 ? -9.716 1.005 -2.326 1.00 90.44 87 VAL A C 1
ATOM 694 O O . VAL A 1 87 ? -9.731 1.174 -3.537 1.00 90.44 87 VAL A O 1
ATOM 697 N N . VAL A 1 88 ? -8.611 0.661 -1.657 1.00 89.12 88 VAL A N 1
ATOM 698 C CA . VAL A 1 88 ? -7.303 0.495 -2.315 1.00 89.12 88 VAL A CA 1
ATOM 699 C C . VAL A 1 88 ? -7.338 -0.635 -3.346 1.00 89.12 88 VAL A C 1
ATOM 701 O O . VAL A 1 88 ? -6.916 -0.451 -4.479 1.00 89.12 88 VAL A O 1
ATOM 704 N N . VAL A 1 89 ? -7.898 -1.795 -2.992 1.00 87.88 89 VAL A N 1
ATOM 705 C CA . VAL A 1 89 ? -8.044 -2.927 -3.925 1.00 87.88 89 VAL A CA 1
ATOM 706 C C . VAL A 1 89 ? -8.955 -2.571 -5.100 1.00 87.88 89 VAL A C 1
ATOM 708 O O . VAL A 1 89 ? -8.659 -2.933 -6.233 1.00 87.88 89 VAL A O 1
ATOM 711 N N . ALA A 1 90 ? -10.060 -1.868 -4.850 1.00 86.25 90 ALA A N 1
ATOM 712 C CA . ALA A 1 90 ? -10.960 -1.422 -5.907 1.00 86.25 90 ALA A CA 1
ATOM 713 C C . ALA A 1 90 ? -10.303 -0.393 -6.833 1.00 86.25 90 ALA A C 1
ATOM 715 O O . ALA A 1 90 ? -10.615 -0.387 -8.019 1.00 86.25 90 ALA A O 1
ATOM 716 N N . TYR A 1 91 ? -9.408 0.439 -6.297 1.00 80.19 91 TYR A N 1
ATOM 717 C CA . TYR A 1 91 ? -8.621 1.403 -7.058 1.00 80.19 91 TYR A CA 1
ATOM 718 C C . TYR A 1 91 ? -7.651 0.669 -8.002 1.00 80.19 91 TYR A C 1
ATOM 720 O O . TYR A 1 91 ? -7.849 0.749 -9.208 1.00 80.19 91 TYR A O 1
ATOM 728 N N . PHE A 1 92 ? -6.821 -0.248 -7.483 1.00 77.56 92 PHE A N 1
ATOM 729 C CA . PHE A 1 92 ? -5.944 -1.116 -8.293 1.00 77.56 92 PHE A CA 1
ATOM 730 C C . PHE A 1 92 ? -6.668 -1.926 -9.391 1.00 77.56 92 PHE A C 1
ATOM 732 O O . PHE A 1 92 ? -6.078 -2.278 -10.410 1.00 77.56 92 PHE A O 1
ATOM 739 N N . LEU A 1 93 ? -7.933 -2.307 -9.170 1.00 74.75 93 LEU A N 1
ATOM 740 C CA . LEU A 1 93 ? -8.750 -3.061 -10.136 1.00 74.75 93 LEU A CA 1
ATOM 741 C C . LEU A 1 93 ? -9.608 -2.165 -11.040 1.00 74.75 93 LEU A C 1
ATOM 743 O O . LEU A 1 93 ? -10.310 -2.670 -11.922 1.00 74.75 93 LEU A O 1
ATOM 747 N N . SER A 1 94 ? -9.609 -0.856 -10.804 1.00 69.31 94 SER A N 1
ATOM 748 C CA . SER A 1 94 ? -10.442 0.093 -11.523 1.00 69.31 94 SER A CA 1
ATOM 749 C C . SER A 1 94 ? -10.004 0.168 -12.991 1.00 69.31 94 SER A C 1
ATOM 751 O O . SER A 1 94 ? -8.841 0.452 -13.279 1.00 69.31 94 SER A O 1
ATOM 753 N N . PRO A 1 95 ? -10.926 0.010 -13.961 1.00 50.31 95 PRO A N 1
ATOM 754 C CA . PRO A 1 95 ? -10.620 0.176 -15.386 1.00 50.31 95 PRO A CA 1
ATOM 755 C C . PRO A 1 95 ? -10.072 1.567 -15.731 1.00 50.31 95 PRO A C 1
ATOM 757 O O . PRO A 1 95 ? -9.462 1.751 -16.783 1.00 50.31 95 PRO A O 1
ATOM 760 N N . LEU A 1 96 ? -10.328 2.548 -14.859 1.00 51.19 96 LEU A N 1
ATOM 761 C CA . LEU A 1 96 ? -9.883 3.926 -15.014 1.00 51.19 96 LEU A CA 1
ATOM 762 C C . LEU A 1 96 ? -8.389 4.110 -14.704 1.00 51.19 96 LEU A C 1
ATOM 764 O O . LEU A 1 96 ? -7.851 5.111 -15.163 1.00 51.19 96 LEU A O 1
ATOM 768 N N . ASP A 1 97 ? -7.743 3.166 -14.007 1.00 57.09 97 ASP A N 1
ATOM 769 C CA . ASP A 1 97 ? -6.312 3.214 -13.640 1.00 57.09 97 ASP A CA 1
ATOM 770 C C . ASP A 1 97 ? -5.403 2.526 -14.664 1.00 57.09 97 ASP A C 1
ATOM 772 O O . ASP A 1 97 ? -4.384 3.058 -15.095 1.00 57.09 97 ASP A O 1
ATOM 776 N N . VAL A 1 98 ? -5.847 1.386 -15.195 1.00 47.56 98 VAL A N 1
ATOM 777 C CA . VAL A 1 98 ? 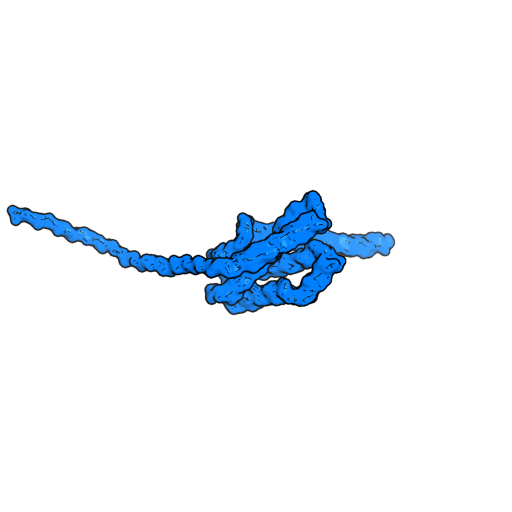-5.128 0.660 -16.260 1.00 47.56 98 VAL A CA 1
ATOM 778 C C . VAL A 1 98 ? -5.172 1.425 -17.596 1.00 47.56 98 VAL A C 1
ATOM 780 O O . VAL A 1 98 ? -4.322 1.265 -18.474 1.00 47.56 98 VAL A O 1
ATOM 783 N N . MET A 1 99 ? -6.173 2.292 -17.776 1.00 45.75 99 MET A N 1
ATOM 784 C CA . MET A 1 99 ? -6.336 3.126 -18.971 1.00 45.75 99 MET A CA 1
ATOM 785 C C . MET A 1 99 ? -5.196 4.145 -19.186 1.00 45.75 99 MET A C 1
ATOM 787 O O . MET A 1 99 ? -4.701 4.238 -20.315 1.00 45.75 99 MET A O 1
ATOM 791 N N . PRO A 1 100 ? -4.764 4.926 -18.174 1.00 49.69 100 PRO A N 1
ATOM 792 C CA . PRO A 1 100 ? -3.621 5.818 -18.299 1.00 49.69 100 PRO A CA 1
ATOM 793 C C . PRO A 1 100 ? -2.277 5.100 -18.443 1.00 49.69 100 PRO A C 1
ATOM 795 O O . PRO A 1 100 ? -1.399 5.673 -19.074 1.00 49.69 100 PRO A O 1
ATOM 798 N N . GLU A 1 101 ? -2.087 3.869 -17.960 1.00 51.47 101 GLU A N 1
ATOM 799 C CA . GLU A 1 101 ? -0.807 3.135 -18.082 1.00 51.47 101 GLU A CA 1
ATOM 800 C C . GLU A 1 101 ? -0.341 2.955 -19.539 1.00 51.47 101 GLU A C 1
ATOM 802 O O . GLU A 1 101 ? 0.851 3.041 -19.844 1.00 51.47 101 GLU A O 1
ATOM 807 N N . ILE A 1 102 ? -1.290 2.770 -20.462 1.00 51.59 102 ILE A N 1
ATOM 808 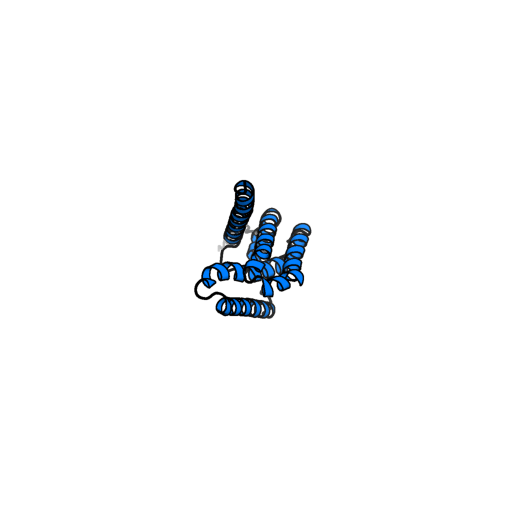C CA . ILE A 1 102 ? -1.027 2.635 -21.904 1.00 51.59 102 ILE A CA 1
ATOM 809 C C . ILE A 1 102 ? -0.612 3.985 -22.527 1.00 51.59 102 ILE A C 1
ATOM 811 O O . ILE A 1 102 ? 0.100 4.007 -23.533 1.00 51.59 102 ILE A O 1
ATOM 815 N N . LEU A 1 103 ? -1.034 5.110 -21.934 1.00 47.62 103 LEU A N 1
ATOM 816 C CA . LEU A 1 103 ? -0.857 6.469 -22.468 1.00 47.62 103 LEU A CA 1
ATOM 817 C C . LEU A 1 103 ? 0.220 7.307 -21.749 1.00 47.62 103 LEU A C 1
ATOM 819 O O . LEU A 1 103 ? 0.828 8.170 -22.379 1.00 47.62 103 LEU A O 1
ATOM 823 N N . LEU A 1 104 ? 0.455 7.085 -20.453 1.00 49.88 104 LEU A N 1
ATOM 824 C CA . LEU A 1 104 ? 1.292 7.907 -19.564 1.00 49.88 104 LEU A CA 1
ATOM 825 C C . LEU A 1 104 ? 2.574 7.195 -19.097 1.00 49.88 104 LEU A C 1
ATOM 827 O O . LEU A 1 104 ? 3.449 7.837 -18.509 1.00 49.88 104 LEU A O 1
ATOM 831 N N . GLY A 1 105 ? 2.720 5.895 -19.375 1.00 59.19 105 GLY A N 1
ATOM 832 C CA . GLY A 1 105 ? 3.882 5.109 -18.959 1.00 59.19 105 GLY A CA 1
ATOM 833 C C . GLY A 1 105 ? 3.967 4.920 -17.431 1.00 59.19 105 GLY A C 1
ATOM 834 O O . GLY A 1 105 ? 2.968 5.092 -16.734 1.00 59.19 105 GLY A O 1
ATOM 835 N N . PRO A 1 106 ? 5.148 4.590 -16.870 1.00 56.47 106 PRO A N 1
ATOM 836 C CA . PRO A 1 106 ? 5.321 4.170 -15.468 1.00 56.47 106 PRO A CA 1
ATOM 837 C C . PRO A 1 106 ? 4.933 5.206 -14.396 1.00 56.47 106 PRO A C 1
ATOM 839 O O . PRO A 1 106 ? 4.978 4.904 -13.209 1.00 56.47 106 PRO A O 1
ATOM 842 N N . ILE A 1 107 ? 4.565 6.425 -14.796 1.00 56.81 107 ILE A N 1
ATOM 843 C CA . ILE A 1 107 ? 4.095 7.492 -13.905 1.00 56.81 107 ILE A CA 1
ATOM 844 C C . ILE A 1 107 ? 2.672 7.206 -13.396 1.00 56.81 107 ILE A C 1
ATOM 846 O O . ILE A 1 107 ? 2.326 7.695 -12.324 1.00 56.81 107 ILE A O 1
ATOM 850 N N . GLY A 1 108 ? 1.878 6.407 -14.126 1.00 61.66 108 GLY A N 1
ATOM 851 C CA . GLY A 1 108 ? 0.515 6.026 -13.728 1.00 61.66 108 GLY A CA 1
ATOM 852 C C . GLY A 1 108 ? 0.467 5.331 -12.367 1.00 61.66 108 GLY A C 1
ATOM 853 O O . GLY A 1 108 ? -0.274 5.762 -11.506 1.00 61.66 108 GLY A O 1
ATOM 854 N N . PHE A 1 109 ? 1.380 4.389 -12.110 1.00 65.81 109 PHE A N 1
ATOM 855 C CA . PHE A 1 109 ? 1.427 3.605 -10.863 1.00 65.81 109 PHE A CA 1
ATOM 856 C C . PHE A 1 109 ? 1.722 4.410 -9.593 1.00 65.81 109 PHE A C 1
ATOM 858 O O . PHE A 1 109 ? 1.676 3.882 -8.482 1.00 65.81 109 PHE A O 1
ATOM 865 N N . LEU A 1 110 ? 2.149 5.662 -9.730 1.00 73.44 110 LEU A N 1
ATOM 866 C CA . LEU A 1 110 ? 2.607 6.432 -8.588 1.00 73.44 110 LEU A CA 1
ATOM 867 C C . LEU A 1 110 ? 1.449 6.806 -7.658 1.00 73.44 110 LEU A C 1
ATOM 869 O O . LEU A 1 110 ? 1.641 6.800 -6.445 1.00 73.44 110 LEU A O 1
ATOM 873 N N . ASP A 1 111 ? 0.271 7.136 -8.187 1.00 76.62 111 ASP A N 1
ATOM 874 C CA . ASP A 1 111 ? -0.854 7.549 -7.343 1.00 76.62 111 ASP A CA 1
ATOM 875 C C . ASP A 1 111 ? -1.445 6.376 -6.544 1.00 76.62 111 ASP A C 1
ATOM 877 O O . ASP A 1 111 ? -1.662 6.521 -5.340 1.00 76.62 111 ASP A O 1
ATOM 881 N N . ASP A 1 112 ? -1.558 5.203 -7.162 1.00 78.44 112 ASP A N 1
ATOM 882 C CA . ASP A 1 112 ? -1.870 3.901 -6.580 1.00 78.44 112 ASP A CA 1
ATOM 883 C C . ASP A 1 112 ? -0.984 3.589 -5.376 1.00 78.44 112 ASP A C 1
ATOM 885 O O . ASP A 1 112 ? -1.451 3.306 -4.269 1.00 78.44 112 ASP A O 1
ATOM 889 N N . ILE A 1 113 ? 0.333 3.663 -5.588 1.00 81.44 113 ILE A N 1
ATOM 890 C CA . ILE A 1 113 ? 1.333 3.337 -4.574 1.00 81.44 113 ILE A CA 1
ATOM 891 C C . ILE A 1 113 ? 1.258 4.336 -3.415 1.00 81.44 113 ILE A C 1
ATOM 893 O O . ILE A 1 113 ? 1.379 3.946 -2.252 1.00 81.44 113 ILE A O 1
ATOM 897 N N . ILE A 1 114 ? 1.031 5.620 -3.704 1.00 82.69 114 ILE A N 1
ATOM 898 C CA . ILE A 1 114 ? 0.877 6.656 -2.677 1.00 82.69 114 ILE A CA 1
ATOM 899 C C . ILE A 1 114 ? -0.406 6.430 -1.872 1.00 82.69 114 ILE A C 1
ATOM 901 O O . ILE A 1 114 ? -0.377 6.485 -0.639 1.00 82.69 114 ILE A O 1
ATOM 905 N N . LEU A 1 115 ? -1.524 6.144 -2.544 1.00 86.50 115 LEU A N 1
ATOM 906 C CA . LEU A 1 115 ? -2.799 5.839 -1.901 1.00 86.50 115 LEU A CA 1
ATOM 907 C C . LEU A 1 115 ? -2.668 4.612 -0.992 1.00 86.50 115 LEU A C 1
ATOM 909 O O . LEU A 1 115 ? -3.098 4.642 0.165 1.00 86.50 115 LEU A O 1
ATOM 913 N N . ALA A 1 116 ? -2.021 3.562 -1.492 1.00 88.25 116 ALA A N 1
ATOM 914 C CA . ALA A 1 116 ? -1.711 2.350 -0.753 1.00 88.25 116 ALA A CA 1
ATOM 915 C C . ALA A 1 116 ? -0.819 2.636 0.469 1.00 88.25 116 ALA A C 1
ATOM 917 O O . ALA A 1 116 ? -1.139 2.195 1.574 1.00 88.25 116 ALA A O 1
ATOM 918 N N . ALA A 1 117 ? 0.249 3.425 0.325 1.00 88.44 117 ALA A N 1
ATOM 919 C CA . ALA A 1 117 ? 1.120 3.804 1.441 1.00 88.44 117 ALA A CA 1
ATOM 920 C C . ALA A 1 117 ? 0.367 4.592 2.524 1.00 88.44 117 ALA A C 1
ATOM 922 O O . ALA A 1 117 ? 0.518 4.318 3.717 1.00 88.44 117 ALA A O 1
ATOM 923 N N . TYR A 1 118 ? -0.492 5.534 2.124 1.00 89.00 118 TYR A N 1
ATOM 924 C CA . TYR A 1 118 ? -1.300 6.323 3.052 1.00 89.00 118 TYR A CA 1
ATOM 925 C C . TYR A 1 118 ? -2.331 5.465 3.794 1.00 89.00 118 TYR A C 1
ATOM 927 O O . TYR A 1 118 ? -2.459 5.547 5.021 1.00 89.00 118 TYR A O 1
ATOM 935 N N . ALA A 1 119 ? -3.041 4.600 3.067 1.00 90.81 119 ALA A N 1
ATOM 936 C CA . ALA A 1 119 ? -3.976 3.654 3.659 1.00 90.81 119 ALA A CA 1
ATOM 937 C C . ALA A 1 119 ? -3.265 2.743 4.665 1.00 90.81 119 ALA A C 1
ATOM 939 O O . ALA A 1 119 ? -3.722 2.601 5.800 1.00 90.81 119 ALA A O 1
ATOM 940 N N . LEU A 1 120 ? -2.112 2.189 4.293 1.00 90.00 120 LEU A N 1
ATOM 941 C CA . LEU A 1 120 ? -1.347 1.297 5.152 1.00 90.00 120 LEU A CA 1
ATOM 942 C C . LEU A 1 120 ? -0.818 2.012 6.402 1.00 90.00 120 LEU A C 1
ATOM 944 O O . LEU A 1 120 ? -0.955 1.484 7.503 1.00 90.00 120 LEU A O 1
ATOM 948 N N . SER A 1 121 ? -0.311 3.240 6.264 1.00 89.94 121 SER A N 1
ATOM 949 C CA . SER A 1 121 ? 0.098 4.084 7.395 1.00 89.94 121 SER A CA 1
ATOM 950 C C . SER A 1 121 ? -1.044 4.300 8.390 1.00 89.94 121 SER A C 1
ATOM 952 O O . SER A 1 121 ? -0.879 4.172 9.605 1.00 89.94 121 SER A O 1
ATOM 954 N N . ARG A 1 122 ? -2.258 4.541 7.891 1.00 89.81 122 ARG A N 1
ATOM 955 C CA . ARG A 1 122 ? -3.437 4.658 8.749 1.00 89.81 122 ARG A CA 1
ATOM 956 C C . ARG A 1 122 ? -3.829 3.318 9.383 1.00 89.81 122 ARG A C 1
ATOM 958 O O . ARG A 1 122 ? -4.193 3.309 10.556 1.00 89.81 122 ARG A O 1
ATOM 965 N N . MET A 1 123 ? -3.706 2.199 8.666 1.00 90.75 123 MET A N 1
ATOM 966 C CA . MET A 1 123 ? -3.945 0.860 9.224 1.00 90.75 123 MET A CA 1
ATOM 967 C C . MET A 1 123 ? -2.934 0.485 10.305 1.00 90.75 123 MET A C 1
ATOM 969 O O . MET A 1 123 ? -3.328 -0.158 11.266 1.00 90.75 123 MET A O 1
ATOM 973 N N . MET A 1 124 ? -1.678 0.929 10.222 1.00 88.50 124 MET A N 1
ATOM 974 C CA . MET A 1 124 ? -0.669 0.700 11.270 1.00 88.50 124 MET A CA 1
ATOM 975 C C . MET A 1 124 ? -1.042 1.312 12.628 1.00 88.50 124 MET A C 1
ATOM 977 O O . MET A 1 124 ? -0.507 0.889 13.648 1.00 88.50 124 MET A O 1
ATOM 981 N N . ASN A 1 125 ? -1.968 2.276 12.655 1.00 88.81 125 ASN A N 1
ATOM 982 C CA . ASN A 1 125 ? -2.503 2.851 13.891 1.00 88.81 125 ASN A CA 1
ATOM 983 C C . ASN A 1 125 ? -3.754 2.118 14.415 1.00 88.81 125 ASN A C 1
ATOM 985 O O . ASN A 1 125 ? -4.146 2.329 15.559 1.00 88.81 125 ASN A O 1
ATOM 989 N N . GLU A 1 126 ? -4.414 1.303 13.586 1.00 86.88 126 GLU A N 1
ATOM 990 C CA . GLU A 1 126 ? -5.706 0.661 13.895 1.00 86.88 126 GLU A CA 1
ATOM 991 C C . GLU A 1 126 ? -5.626 -0.879 13.947 1.00 86.88 126 GLU A C 1
ATOM 993 O O . GLU A 1 126 ? -6.483 -1.522 14.550 1.00 86.88 126 GLU A O 1
ATOM 998 N N . VAL A 1 127 ? -4.616 -1.475 13.311 1.00 89.31 127 VAL A N 1
ATOM 999 C CA . VAL A 1 127 ? -4.398 -2.918 13.162 1.00 89.31 127 VAL A CA 1
ATOM 1000 C C . VAL A 1 127 ? -3.112 -3.295 13.886 1.00 89.31 127 VAL A C 1
ATOM 1002 O O . VAL A 1 127 ? -2.110 -2.589 13.786 1.00 89.31 127 VAL A O 1
ATOM 1005 N N . ASP A 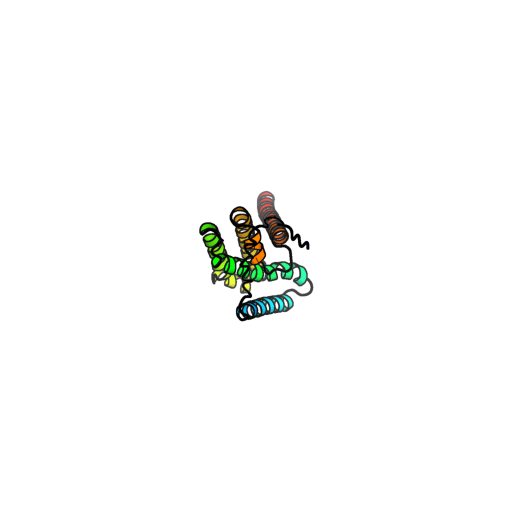1 128 ? -3.125 -4.430 14.584 1.00 86.94 128 ASP A N 1
ATOM 1006 C CA . ASP A 1 128 ? -1.921 -4.974 15.209 1.00 86.94 128 ASP A CA 1
ATOM 1007 C C . ASP A 1 128 ? -0.813 -5.170 14.158 1.00 86.94 128 ASP A C 1
ATOM 1009 O O . ASP A 1 128 ? -1.024 -5.787 13.107 1.00 86.94 128 ASP A O 1
ATOM 1013 N N . LYS A 1 129 ? 0.383 -4.650 14.453 1.00 84.94 129 LYS A N 1
ATOM 1014 C CA . LYS A 1 129 ? 1.552 -4.729 13.571 1.00 84.94 129 LYS A CA 1
ATOM 1015 C C . LYS A 1 129 ? 1.869 -6.172 13.174 1.00 84.94 129 LYS A C 1
ATOM 1017 O O . LYS A 1 129 ? 2.279 -6.401 12.040 1.00 84.94 129 LYS A O 1
ATOM 1022 N N . HIS A 1 130 ? 1.653 -7.138 14.064 1.00 85.38 130 HIS A N 1
ATOM 1023 C CA . HIS A 1 130 ? 1.881 -8.550 13.775 1.00 85.38 130 HIS A CA 1
ATOM 1024 C C . HIS A 1 130 ? 0.984 -9.049 12.634 1.00 85.38 130 HIS A C 1
ATOM 1026 O O . HIS A 1 130 ? 1.459 -9.743 11.742 1.00 85.38 130 HIS A O 1
ATOM 1032 N N . VAL A 1 131 ? -0.284 -8.626 12.595 1.00 87.19 131 VAL A N 1
ATOM 1033 C CA . VAL A 1 131 ? -1.220 -8.984 11.514 1.00 87.19 131 VAL A CA 1
ATOM 1034 C C . VAL A 1 131 ? -0.760 -8.392 10.183 1.00 87.19 131 VAL A C 1
ATOM 1036 O O . VAL A 1 131 ? -0.802 -9.067 9.162 1.00 87.19 131 VAL A O 1
ATOM 1039 N N . LEU A 1 132 ? -0.291 -7.142 10.181 1.00 87.00 132 LEU A N 1
ATOM 1040 C CA . LEU A 1 132 ? 0.211 -6.500 8.963 1.00 87.00 132 LEU A CA 1
ATOM 1041 C C . LEU A 1 132 ? 1.469 -7.199 8.422 1.00 87.00 132 LEU A C 1
ATOM 1043 O O . LEU A 1 132 ? 1.574 -7.413 7.218 1.00 87.00 132 LEU A O 1
ATOM 1047 N N . LEU A 1 133 ? 2.396 -7.577 9.308 1.00 85.69 133 LEU A N 1
ATOM 1048 C CA . LEU A 1 133 ? 3.636 -8.266 8.939 1.00 85.69 133 LEU A CA 1
ATOM 1049 C C . LEU A 1 133 ? 3.396 -9.702 8.459 1.00 85.69 133 LEU A C 1
ATOM 1051 O O . LEU A 1 133 ? 4.044 -10.123 7.509 1.00 85.69 133 LEU A O 1
ATOM 1055 N N . GLU A 1 134 ? 2.451 -10.433 9.061 1.00 85.69 134 GLU A N 1
ATOM 1056 C CA . GLU A 1 134 ? 2.068 -11.783 8.611 1.00 85.69 134 GLU A CA 1
ATOM 1057 C C . GLU A 1 134 ? 1.595 -11.807 7.149 1.00 85.69 134 GLU A C 1
ATOM 1059 O O . GLU A 1 134 ? 1.786 -12.799 6.447 1.00 85.69 134 GLU A O 1
ATOM 1064 N N . HIS A 1 135 ? 0.962 -10.723 6.691 1.00 86.25 135 HIS A N 1
ATOM 1065 C CA . HIS A 1 135 ? 0.411 -10.628 5.338 1.00 86.25 135 HIS A CA 1
ATOM 1066 C C . HIS A 1 135 ? 1.344 -9.953 4.336 1.00 86.25 135 HIS A C 1
ATOM 1068 O O . HIS A 1 135 ? 1.028 -9.955 3.141 1.00 86.25 135 HIS A O 1
ATOM 1074 N N . TRP A 1 136 ? 2.470 -9.394 4.787 1.00 86.12 136 TRP A N 1
ATOM 1075 C CA . TRP A 1 136 ? 3.442 -8.731 3.927 1.00 86.12 136 TRP A CA 1
ATOM 1076 C C . TRP A 1 136 ? 4.277 -9.741 3.138 1.00 86.12 136 TRP A C 1
ATOM 1078 O O . TRP A 1 136 ? 4.792 -10.709 3.687 1.00 86.12 136 TRP A O 1
ATOM 1088 N N . ASN A 1 137 ? 4.406 -9.496 1.834 1.00 76.44 137 ASN A N 1
ATOM 1089 C CA . ASN A 1 137 ? 5.110 -10.374 0.896 1.00 76.44 137 ASN A CA 1
ATOM 1090 C C . ASN A 1 137 ? 6.336 -9.723 0.240 1.00 76.44 137 ASN A C 1
ATOM 1092 O O . ASN A 1 137 ? 7.006 -10.386 -0.549 1.00 76.44 137 ASN A O 1
ATOM 1096 N N . GLY A 1 138 ? 6.597 -8.444 0.519 1.00 70.38 138 GLY A N 1
ATOM 1097 C CA . GLY A 1 138 ? 7.717 -7.725 -0.076 1.00 70.38 138 GLY A CA 1
ATOM 1098 C C . GLY A 1 138 ? 9.056 -8.114 0.551 1.00 70.38 138 GLY A C 1
ATOM 1099 O O . GLY A 1 138 ? 9.127 -8.574 1.689 1.00 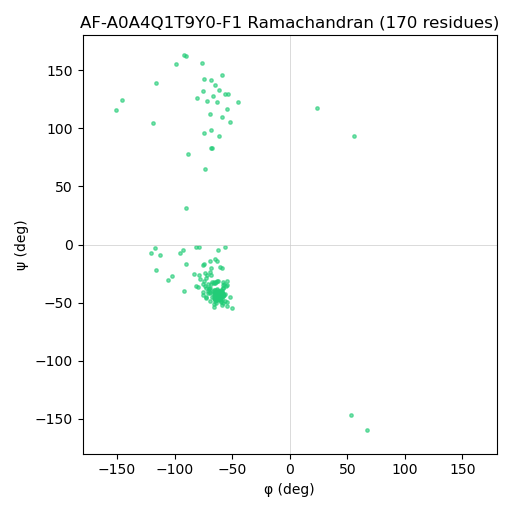70.38 138 GLY A O 1
ATOM 1100 N N . GLU A 1 139 ? 10.131 -7.911 -0.208 1.00 69.38 139 GLU A N 1
ATOM 1101 C CA . GLU A 1 139 ? 11.498 -8.258 0.210 1.00 69.38 139 GLU A CA 1
ATOM 1102 C C . GLU A 1 139 ? 12.057 -7.313 1.287 1.00 69.38 139 GLU A C 1
ATOM 1104 O O . GLU A 1 139 ? 12.896 -7.714 2.092 1.00 69.38 139 GLU A O 1
ATOM 1109 N N . ALA A 1 140 ? 11.596 -6.060 1.300 1.00 75.50 140 ALA A N 1
ATOM 1110 C CA . ALA A 1 140 ? 12.012 -5.029 2.247 1.00 75.50 140 ALA A CA 1
ATOM 1111 C C . ALA A 1 140 ? 11.101 -4.982 3.485 1.00 75.50 140 ALA A C 1
ATOM 1113 O O . ALA A 1 140 ? 9.977 -5.481 3.460 1.00 75.50 140 ALA A O 1
ATOM 1114 N N . ASP A 1 141 ? 11.558 -4.343 4.566 1.00 84.12 141 ASP A N 1
ATOM 1115 C CA . ASP A 1 141 ? 10.720 -4.121 5.748 1.00 84.12 141 ASP A CA 1
ATOM 1116 C C . ASP A 1 141 ? 9.496 -3.262 5.392 1.00 84.12 141 ASP A C 1
ATOM 1118 O O . ASP A 1 141 ? 9.605 -2.226 4.730 1.00 84.12 141 ASP A O 1
ATOM 1122 N N . LEU A 1 142 ? 8.314 -3.693 5.838 1.00 82.25 142 LEU A N 1
ATOM 1123 C CA . LEU A 1 142 ? 7.043 -3.032 5.538 1.00 82.25 142 LEU A CA 1
ATOM 1124 C C . LEU A 1 142 ? 7.026 -1.571 6.006 1.00 82.25 142 LEU A C 1
ATOM 1126 O O . LEU A 1 142 ? 6.516 -0.698 5.305 1.00 82.25 142 LEU A O 1
ATOM 1130 N N . LEU A 1 143 ? 7.544 -1.303 7.206 1.00 82.12 143 LEU A N 1
ATOM 1131 C CA . LEU A 1 143 ? 7.489 0.019 7.819 1.00 82.12 143 LEU A CA 1
ATOM 1132 C C . LEU A 1 143 ? 8.450 0.975 7.117 1.00 82.12 143 LEU A C 1
ATOM 1134 O O . LEU A 1 143 ? 8.056 2.092 6.783 1.00 82.12 143 LEU A O 1
ATOM 1138 N N . GLU A 1 144 ? 9.673 0.517 6.849 1.00 85.12 144 GLU A N 1
ATOM 1139 C CA . GLU A 1 144 ? 10.657 1.266 6.064 1.00 85.12 144 GLU A CA 1
ATOM 1140 C C . GLU A 1 144 ? 10.112 1.588 4.669 1.00 85.12 144 GLU A C 1
ATOM 1142 O O . GLU A 1 144 ? 10.164 2.734 4.226 1.00 85.12 144 GLU A O 1
ATOM 1147 N N . THR A 1 145 ? 9.491 0.603 4.023 1.00 84.38 145 THR A N 1
ATOM 1148 C CA . THR A 1 145 ? 8.893 0.756 2.696 1.00 84.38 145 THR A CA 1
ATOM 1149 C C . THR A 1 145 ? 7.790 1.818 2.688 1.00 84.38 145 THR A C 1
ATOM 1151 O O . THR A 1 145 ? 7.785 2.702 1.832 1.00 84.38 145 THR A O 1
ATOM 1154 N N . VAL A 1 146 ? 6.877 1.793 3.666 1.00 85.06 146 VAL A N 1
ATOM 1155 C CA . VAL A 1 146 ? 5.815 2.809 3.790 1.00 85.06 146 VAL A CA 1
ATOM 1156 C C . VAL A 1 146 ? 6.399 4.197 4.032 1.00 85.06 146 VAL A C 1
ATOM 1158 O O . VAL A 1 146 ? 5.955 5.160 3.410 1.00 85.06 146 VAL A O 1
ATOM 1161 N N . GLN A 1 147 ? 7.395 4.317 4.910 1.00 86.31 147 GLN A N 1
ATOM 1162 C CA . GLN A 1 147 ? 8.045 5.597 5.194 1.00 86.31 147 GLN A CA 1
ATOM 1163 C C . GLN A 1 147 ? 8.774 6.152 3.965 1.00 86.31 147 GLN A C 1
ATOM 1165 O O . GLN A 1 147 ? 8.652 7.342 3.670 1.00 86.31 147 GLN A O 1
ATOM 1170 N N . GLU A 1 148 ? 9.486 5.301 3.221 1.00 86.88 148 GLU A N 1
ATOM 1171 C CA . GLU A 1 148 ? 10.160 5.672 1.974 1.00 86.88 148 GLU A CA 1
ATOM 1172 C C . GLU A 1 148 ? 9.151 6.168 0.929 1.00 86.88 148 GLU A C 1
ATOM 1174 O O . GLU A 1 148 ? 9.369 7.209 0.303 1.00 86.88 148 GLU A O 1
ATOM 1179 N N . LEU A 1 149 ? 8.027 5.462 0.773 1.00 82.75 149 LEU A N 1
ATOM 1180 C CA . LEU A 1 149 ? 6.965 5.844 -0.155 1.00 82.75 149 LEU A CA 1
ATOM 1181 C C . LEU A 1 149 ? 6.301 7.168 0.224 1.00 82.75 149 LEU A C 1
ATOM 1183 O O . LEU A 1 149 ? 6.142 8.027 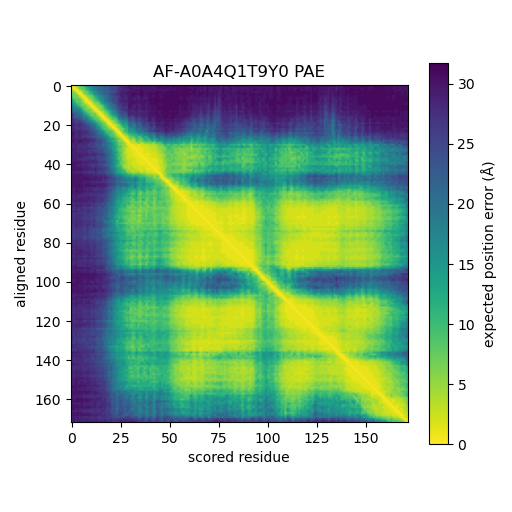-0.639 1.00 82.75 149 LEU A O 1
ATOM 1187 N N . LEU A 1 150 ? 5.944 7.357 1.496 1.00 85.12 150 LEU A N 1
ATOM 1188 C CA . LEU A 1 150 ? 5.324 8.598 1.966 1.00 85.12 150 LEU A CA 1
ATOM 1189 C C . LEU A 1 150 ? 6.261 9.793 1.791 1.00 85.12 150 LEU A C 1
ATOM 1191 O O . LEU A 1 150 ? 5.843 10.824 1.271 1.00 85.12 150 LEU A O 1
ATOM 1195 N N . LYS A 1 151 ? 7.542 9.636 2.133 1.00 86.62 151 LYS A N 1
ATOM 1196 C CA . LYS A 1 151 ? 8.539 10.693 1.941 1.00 86.62 151 LYS A CA 1
ATOM 1197 C C . LYS A 1 151 ? 8.689 11.068 0.466 1.00 86.62 151 LYS A C 1
ATOM 1199 O O . LYS A 1 151 ? 8.715 12.245 0.123 1.00 86.62 151 LYS A O 1
ATOM 1204 N N . LYS A 1 152 ? 8.746 10.075 -0.426 1.00 82.12 152 LYS A N 1
ATOM 1205 C CA . LYS A 1 152 ? 8.782 10.322 -1.876 1.00 82.12 152 LYS A CA 1
ATOM 1206 C C . LYS A 1 152 ? 7.514 11.005 -2.369 1.00 82.12 152 LYS A C 1
ATOM 1208 O O . LYS A 1 152 ? 7.602 11.878 -3.226 1.00 82.12 152 LYS A O 1
ATOM 1213 N N . ALA A 1 153 ? 6.354 10.625 -1.839 1.00 78.69 153 ALA A N 1
ATOM 1214 C CA . ALA A 1 153 ? 5.086 11.266 -2.162 1.00 78.69 153 ALA A CA 1
ATOM 1215 C C . ALA A 1 153 ? 5.119 12.759 -1.808 1.00 78.69 153 ALA A C 1
ATOM 1217 O O . ALA A 1 153 ? 4.793 13.591 -2.652 1.00 78.69 153 ALA A O 1
ATOM 1218 N N . GLU A 1 154 ? 5.571 13.093 -0.597 1.00 80.31 154 GLU A N 1
ATOM 1219 C CA . GLU A 1 154 ? 5.738 14.473 -0.128 1.00 80.31 154 GLU A CA 1
ATOM 1220 C C . GLU A 1 154 ? 6.711 15.254 -1.022 1.00 80.31 154 GLU A C 1
ATOM 1222 O O . GLU A 1 154 ? 6.351 16.308 -1.543 1.00 80.31 154 GLU A O 1
ATOM 1227 N N . GLU A 1 155 ? 7.891 14.696 -1.313 1.00 82.06 155 GLU A N 1
ATOM 1228 C CA . GLU A 1 155 ? 8.878 15.318 -2.207 1.00 82.06 155 GLU A CA 1
ATOM 1229 C C . GLU A 1 155 ? 8.313 15.575 -3.617 1.00 82.06 155 GLU A C 1
ATOM 1231 O O . GLU A 1 155 ? 8.576 16.614 -4.230 1.00 82.06 155 GLU A O 1
ATOM 1236 N N . LEU A 1 156 ? 7.531 14.643 -4.163 1.00 76.12 156 LEU A N 1
ATOM 1237 C CA . LEU A 1 156 ? 6.915 14.779 -5.485 1.00 76.12 156 LEU A CA 1
ATOM 1238 C C . LEU A 1 156 ? 5.822 15.852 -5.500 1.00 76.12 156 LEU A C 1
ATOM 1240 O O . LEU A 1 156 ? 5.747 16.637 -6.453 1.00 76.12 156 LEU A O 1
ATOM 1244 N N . VAL A 1 157 ? 4.994 15.901 -4.454 1.00 76.38 157 VAL A N 1
ATOM 1245 C CA . VAL A 1 157 ? 3.954 16.923 -4.286 1.00 76.38 157 VAL A CA 1
ATOM 1246 C C . VAL A 1 157 ? 4.595 18.298 -4.150 1.00 76.38 157 VAL A C 1
ATOM 1248 O O . VAL A 1 157 ? 4.241 19.199 -4.913 1.00 76.38 157 VAL A O 1
ATOM 1251 N N . ASP A 1 158 ? 5.583 18.445 -3.270 1.00 78.44 158 ASP A N 1
ATOM 1252 C CA . ASP A 1 158 ? 6.2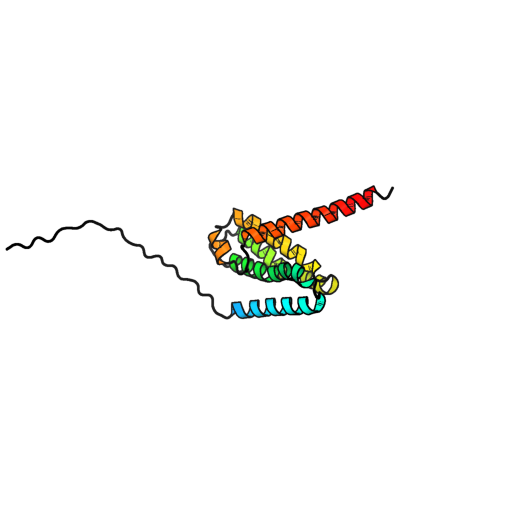82 19.707 -3.043 1.00 78.44 158 ASP A CA 1
ATOM 1253 C C . ASP A 1 158 ? 6.922 20.215 -4.331 1.00 78.44 158 ASP A C 1
ATOM 1255 O O . ASP A 1 158 ? 6.664 21.339 -4.757 1.00 78.44 158 ASP A O 1
ATOM 1259 N N . ASN A 1 159 ? 7.679 19.377 -5.038 1.00 79.06 159 ASN A N 1
ATOM 1260 C CA . ASN A 1 159 ? 8.348 19.796 -6.268 1.00 79.06 159 ASN A CA 1
ATOM 1261 C C . ASN A 1 159 ? 7.361 20.213 -7.375 1.00 79.06 159 ASN A C 1
ATOM 1263 O O . ASN A 1 159 ? 7.603 21.191 -8.091 1.00 79.06 159 ASN A O 1
ATOM 1267 N N . LYS A 1 160 ? 6.227 19.515 -7.514 1.00 74.88 160 LYS A N 1
ATOM 1268 C CA . LYS A 1 160 ? 5.219 19.808 -8.547 1.00 74.88 160 LYS A CA 1
ATOM 1269 C C . LYS A 1 160 ? 4.390 21.049 -8.210 1.00 74.88 160 LYS A C 1
ATOM 1271 O O . LYS A 1 160 ? 4.162 21.897 -9.081 1.00 74.88 160 LYS A O 1
ATOM 1276 N N . VAL A 1 161 ? 3.965 21.183 -6.954 1.00 78.19 161 VAL A N 1
ATOM 1277 C CA . VAL A 1 161 ? 3.179 22.324 -6.463 1.00 78.19 161 VAL A CA 1
ATOM 1278 C C . VAL A 1 161 ? 4.040 23.583 -6.439 1.00 78.19 161 VAL A C 1
ATOM 1280 O O . VAL A 1 161 ? 3.649 24.597 -7.021 1.00 78.19 161 VAL A O 1
ATOM 1283 N N . LEU A 1 162 ? 5.246 23.514 -5.867 1.00 78.00 162 LEU A N 1
ATOM 1284 C CA . LEU A 1 162 ? 6.173 24.645 -5.817 1.00 78.00 162 LEU A CA 1
ATOM 1285 C C . LEU A 1 162 ? 6.602 25.084 -7.219 1.00 78.00 162 LEU A C 1
ATOM 1287 O O . LEU A 1 162 ? 6.641 26.283 -7.488 1.00 78.00 162 LEU A O 1
ATOM 1291 N N . GLY A 1 163 ? 6.862 24.150 -8.140 1.00 78.62 163 GLY A N 1
ATOM 1292 C CA . GLY A 1 163 ? 7.175 24.475 -9.535 1.00 78.62 163 GLY A CA 1
ATOM 1293 C C . GLY A 1 163 ? 6.029 25.196 -10.250 1.00 78.62 163 GLY A C 1
ATOM 1294 O O . GLY A 1 163 ? 6.252 26.190 -10.942 1.00 78.62 163 GLY A O 1
ATOM 1295 N N . THR A 1 164 ? 4.791 24.749 -10.033 1.00 78.88 164 THR A N 1
ATOM 1296 C CA . THR A 1 164 ? 3.594 25.380 -10.610 1.00 78.88 164 THR A CA 1
ATOM 1297 C C . THR A 1 164 ? 3.391 26.792 -10.062 1.00 78.88 164 THR A C 1
ATOM 1299 O O . THR A 1 164 ? 3.206 27.733 -10.833 1.00 78.88 164 THR A O 1
ATOM 1302 N N . ILE A 1 165 ? 3.497 26.962 -8.741 1.00 84.06 165 ILE A N 1
ATOM 1303 C CA . ILE A 1 165 ? 3.379 28.268 -8.081 1.00 84.06 165 ILE A CA 1
ATOM 1304 C C . ILE A 1 165 ? 4.494 29.207 -8.551 1.00 84.06 165 ILE A C 1
ATOM 1306 O O . ILE A 1 165 ? 4.222 30.346 -8.928 1.00 84.06 165 ILE A O 1
ATOM 1310 N N . LYS A 1 166 ? 5.742 28.731 -8.605 1.00 81.12 166 LYS A N 1
ATOM 1311 C CA . LYS A 1 166 ? 6.890 29.521 -9.063 1.00 81.12 166 LYS A CA 1
ATOM 1312 C C . LYS A 1 166 ? 6.732 29.966 -10.516 1.00 81.12 166 LYS A C 1
ATOM 1314 O O . LYS A 1 166 ? 6.992 31.125 -10.818 1.00 81.12 166 LYS A O 1
ATOM 1319 N N . ASN A 1 167 ? 6.249 29.094 -11.400 1.00 82.62 167 ASN A N 1
ATOM 1320 C CA . ASN A 1 167 ? 5.998 29.437 -12.802 1.00 82.62 167 ASN A CA 1
ATOM 1321 C C . ASN A 1 167 ? 4.852 30.443 -12.974 1.00 82.62 167 ASN A C 1
ATOM 1323 O O . ASN A 1 167 ? 4.902 31.261 -13.889 1.00 82.62 167 ASN A O 1
ATOM 1327 N N . LEU A 1 168 ? 3.838 30.414 -12.104 1.00 82.50 168 LEU A N 1
ATOM 1328 C CA . LEU A 1 168 ? 2.762 31.410 -12.090 1.00 82.50 168 LEU A CA 1
ATOM 1329 C C . LEU A 1 168 ? 3.238 32.768 -11.553 1.00 82.50 168 LEU A C 1
ATOM 1331 O O . LEU A 1 168 ? 2.844 33.803 -12.085 1.00 82.50 168 LEU A O 1
ATOM 1335 N N . LEU A 1 169 ? 4.110 32.771 -10.542 1.00 84.19 169 LEU A N 1
ATOM 1336 C CA . LEU A 1 169 ? 4.669 33.990 -9.949 1.00 84.19 169 LEU A CA 1
ATOM 1337 C C . LEU A 1 169 ? 5.741 34.652 -10.830 1.00 84.19 169 LEU A C 1
ATOM 1339 O O . LEU A 1 169 ? 5.802 35.876 -10.881 1.00 84.19 169 LEU A O 1
ATOM 1343 N N . ASN A 1 170 ? 6.541 33.871 -11.564 1.00 82.00 170 ASN A N 1
ATOM 1344 C CA . ASN A 1 170 ? 7.560 34.382 -12.492 1.00 82.00 170 ASN A CA 1
ATOM 1345 C C . ASN A 1 170 ? 6.993 34.862 -13.842 1.00 82.00 170 ASN A C 1
ATOM 1347 O O . ASN A 1 170 ? 7.759 35.327 -14.682 1.00 82.00 170 ASN A O 1
ATOM 1351 N N . LYS A 1 171 ? 5.681 34.744 -14.087 1.00 63.91 171 LYS A N 1
ATOM 1352 C CA . LYS A 1 171 ? 5.044 35.142 -15.355 1.00 63.91 171 LYS A CA 1
ATOM 1353 C C . LYS A 1 171 ? 4.566 36.607 -15.370 1.00 63.91 171 LYS A C 1
ATOM 1355 O O . LYS A 1 171 ? 3.565 36.909 -16.018 1.00 63.91 171 LYS A O 1
ATOM 1360 N N . LYS A 1 172 ? 5.258 37.502 -14.658 1.00 49.44 172 LYS A N 1
ATOM 1361 C CA . LYS A 1 172 ? 5.039 38.957 -14.691 1.00 49.44 172 LYS A CA 1
ATOM 1362 C C . LYS A 1 172 ? 6.208 39.673 -15.345 1.00 49.44 172 LYS A C 1
ATOM 1364 O O . LYS A 1 172 ? 7.352 39.377 -14.946 1.00 49.44 172 LYS A O 1
#

pLDDT: mean 71.46, std 16.7, range [33.84, 93.81]

Solvent-accessible surface area (backbone atoms only — not comparable to full-atom values): 10296 Å² total; per-residue (Å²): 134,85,80,87,82,81,92,78,81,92,78,77,88,76,80,74,76,85,74,76,75,80,76,74,68,78,68,63,57,59,54,49,56,52,51,52,51,50,50,53,52,52,42,65,73,74,44,58,92,65,24,68,71,54,46,61,57,59,61,41,44,63,35,49,47,51,26,32,57,46,46,54,71,40,84,86,44,48,68,70,54,28,52,52,27,47,52,48,47,50,50,80,67,30,73,79,53,65,55,43,39,82,77,61,42,86,65,49,59,50,60,58,47,44,52,44,29,53,53,48,59,55,34,62,78,72,35,63,63,67,63,56,56,74,48,53,73,58,94,63,59,68,68,61,51,36,51,54,46,48,53,51,47,50,54,52,48,50,55,53,51,52,49,52,52,50,57,63,67,68,72,114

Mean predicted aligned error: 13.8 Å